Protein AF-A0A956BQ48-F1 (afdb_monomer_lite)

Structure (mmCIF, N/CA/C/O backbone):
data_AF-A0A956BQ48-F1
#
_entry.id   AF-A0A956BQ48-F1
#
loop_
_atom_site.group_PDB
_atom_site.id
_atom_site.type_symbol
_atom_site.label_atom_id
_atom_site.label_alt_id
_atom_site.label_comp_id
_atom_site.label_asym_id
_atom_site.label_entity_id
_atom_site.label_seq_id
_atom_site.pdbx_PDB_ins_code
_atom_site.Cartn_x
_atom_site.Cartn_y
_atom_site.Cartn_z
_atom_site.occupancy
_atom_site.B_iso_or_equiv
_atom_site.auth_seq_id
_atom_site.auth_comp_id
_atom_site.auth_asym_id
_atom_site.auth_atom_id
_atom_site.pdbx_PDB_model_num
ATOM 1 N N . TYR A 1 1 ? 7.043 10.719 4.333 1.00 75.25 1 TYR A N 1
ATOM 2 C CA . TYR A 1 1 ? 6.060 9.680 4.704 1.00 75.25 1 TYR A CA 1
ATOM 3 C C . TYR A 1 1 ? 5.608 9.926 6.139 1.00 75.25 1 TYR A C 1
ATOM 5 O O . TYR A 1 1 ? 6.419 10.428 6.911 1.00 75.25 1 TYR A O 1
ATOM 13 N N . ARG A 1 2 ? 4.351 9.629 6.493 1.00 82.12 2 ARG A N 1
ATOM 14 C CA . ARG A 1 2 ? 3.872 9.645 7.891 1.00 82.12 2 ARG A CA 1
ATOM 15 C C . ARG A 1 2 ? 3.567 8.208 8.322 1.00 82.12 2 ARG A C 1
ATOM 17 O O . ARG A 1 2 ? 3.118 7.442 7.470 1.00 82.12 2 ARG A O 1
ATOM 24 N N . PRO A 1 3 ? 3.801 7.829 9.589 1.00 83.75 3 PRO A N 1
ATOM 25 C CA . PRO A 1 3 ? 3.326 6.550 10.099 1.00 83.75 3 PRO A CA 1
ATOM 26 C C . PRO A 1 3 ? 1.808 6.436 9.920 1.00 83.75 3 PRO A C 1
ATOM 28 O O . PRO A 1 3 ? 1.085 7.402 10.166 1.00 83.75 3 PRO A O 1
ATOM 31 N N . LEU A 1 4 ? 1.335 5.269 9.483 1.00 83.69 4 LEU A N 1
ATOM 32 C CA . LEU A 1 4 ? -0.093 4.990 9.394 1.00 83.69 4 LEU A CA 1
ATOM 33 C C . LEU A 1 4 ? -0.631 4.738 10.805 1.00 83.69 4 LEU A C 1
ATOM 35 O O . LEU A 1 4 ? -0.309 3.713 11.406 1.00 83.69 4 LEU A O 1
ATOM 39 N N . THR A 1 5 ? -1.435 5.660 11.332 1.00 86.94 5 THR A N 1
ATOM 40 C CA . THR A 1 5 ? -2.123 5.443 12.610 1.00 86.94 5 THR A CA 1
ATOM 41 C C . THR A 1 5 ? -3.439 4.693 12.384 1.00 86.94 5 THR A C 1
ATOM 43 O O . THR A 1 5 ? -4.028 4.812 11.302 1.00 86.94 5 THR A O 1
ATOM 46 N N . PRO A 1 6 ? -3.924 3.922 13.372 1.00 83.31 6 PRO A N 1
ATOM 47 C CA . PRO A 1 6 ? -5.218 3.254 13.270 1.00 83.31 6 PRO A CA 1
ATOM 48 C C . PRO A 1 6 ? -6.379 4.217 13.001 1.00 83.31 6 PRO A C 1
ATOM 50 O O .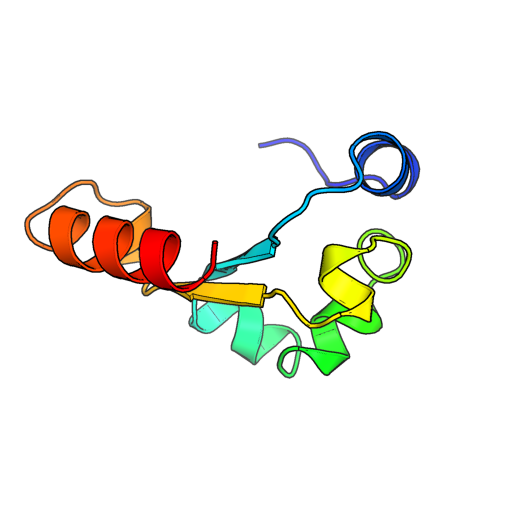 PRO A 1 6 ? -7.229 3.937 12.162 1.00 83.31 6 PRO A O 1
ATOM 53 N N . GLU A 1 7 ? -6.379 5.390 13.632 1.00 82.81 7 GLU A N 1
ATOM 54 C CA . GLU A 1 7 ? -7.440 6.391 13.484 1.00 82.81 7 GLU A CA 1
ATOM 55 C C . GLU A 1 7 ? -7.493 6.937 12.055 1.00 82.81 7 GLU A C 1
ATOM 57 O O . GLU A 1 7 ? -8.573 7.073 11.480 1.00 82.81 7 GLU A O 1
ATOM 62 N N . ALA A 1 8 ? -6.329 7.224 11.461 1.00 83.12 8 ALA A N 1
ATOM 63 C CA . ALA A 1 8 ? -6.245 7.734 10.098 1.00 83.12 8 ALA A CA 1
ATOM 64 C C . ALA A 1 8 ? -6.710 6.691 9.076 1.00 83.12 8 ALA A C 1
ATOM 66 O O . ALA A 1 8 ? -7.410 7.031 8.123 1.00 83.12 8 ALA A O 1
ATOM 67 N N . ALA A 1 9 ? -6.347 5.426 9.282 1.00 82.06 9 ALA A N 1
ATOM 68 C CA . ALA A 1 9 ? -6.715 4.344 8.383 1.00 82.06 9 ALA A CA 1
ATOM 69 C C . ALA A 1 9 ? -8.222 4.045 8.417 1.00 82.06 9 ALA A C 1
ATOM 71 O O . ALA A 1 9 ? -8.837 3.939 7.359 1.00 82.06 9 ALA A O 1
ATOM 72 N N . VAL A 1 10 ? -8.826 4.000 9.610 1.00 82.56 10 VAL A N 1
ATOM 73 C CA . VAL A 1 10 ? -10.275 3.796 9.776 1.00 82.56 10 VAL A CA 1
ATOM 74 C C . VAL A 1 10 ? -11.076 4.990 9.264 1.00 82.56 10 VAL A C 1
ATOM 76 O O . VAL A 1 10 ? -12.084 4.802 8.599 1.00 82.56 10 VAL A O 1
ATOM 79 N N . THR A 1 11 ? -10.631 6.220 9.537 1.00 84.69 11 THR A N 1
ATOM 80 C CA . THR A 1 11 ? -11.351 7.424 9.081 1.00 84.69 11 THR A CA 1
ATOM 81 C C . THR A 1 11 ? -11.307 7.576 7.562 1.00 84.69 11 THR A C 1
ATOM 83 O O . THR A 1 11 ? -12.255 8.080 6.970 1.00 84.69 11 THR A O 1
ATOM 86 N N . THR A 1 12 ? -10.201 7.170 6.932 1.00 87.75 12 THR A N 1
ATOM 87 C CA . THR A 1 12 ? -10.065 7.233 5.470 1.00 87.75 12 THR A CA 1
ATOM 88 C C . THR A 1 12 ? -10.860 6.126 4.777 1.00 87.75 12 THR A C 1
ATOM 90 O O . THR A 1 12 ? -11.334 6.363 3.675 1.00 87.75 12 THR A O 1
ATOM 93 N N . ASP A 1 13 ? -10.961 4.946 5.404 1.00 88.94 13 ASP A N 1
ATOM 94 C CA . ASP A 1 13 ? -11.557 3.708 4.873 1.00 88.94 13 ASP A CA 1
ATOM 95 C C . ASP A 1 13 ? -11.359 3.521 3.354 1.00 88.94 13 ASP A C 1
ATOM 97 O O . ASP A 1 13 ? -12.300 3.664 2.576 1.00 88.94 13 ASP A O 1
ATOM 101 N N . PRO A 1 14 ? -10.122 3.267 2.890 1.00 91.62 14 PRO A N 1
ATOM 102 C CA . PRO A 1 14 ? -9.831 3.226 1.464 1.00 91.62 14 PRO A CA 1
ATOM 103 C C . PRO A 1 14 ? -10.576 2.087 0.758 1.00 91.62 14 PRO A C 1
ATOM 105 O O . PRO A 1 14 ? -10.693 0.987 1.296 1.00 91.62 14 PRO A O 1
ATOM 108 N N . ASP A 1 15 ? -10.955 2.317 -0.500 1.00 93.19 15 ASP A N 1
ATOM 109 C CA . ASP A 1 15 ? -11.557 1.295 -1.369 1.00 93.19 15 ASP A CA 1
ATOM 110 C C . ASP A 1 15 ? -10.551 0.237 -1.853 1.00 93.19 15 ASP A C 1
ATOM 112 O O . ASP A 1 15 ? -10.935 -0.877 -2.214 1.00 93.19 15 ASP A O 1
ATOM 116 N N . LEU A 1 16 ? -9.258 0.581 -1.865 1.00 93.94 16 LEU A N 1
ATOM 117 C CA . LEU A 1 16 ? -8.170 -0.270 -2.342 1.00 93.94 16 LEU A CA 1
ATOM 118 C C . LEU A 1 16 ? -6.896 -0.040 -1.522 1.00 93.94 16 LEU A C 1
ATOM 120 O O . LEU A 1 16 ? -6.467 1.099 -1.325 1.00 93.94 16 LEU A O 1
ATOM 124 N N . ILE A 1 17 ? -6.243 -1.124 -1.097 1.00 94.31 17 ILE A N 1
ATOM 125 C CA . ILE A 1 17 ? -4.920 -1.075 -0.465 1.00 94.31 17 ILE A CA 1
ATOM 126 C C . ILE A 1 17 ? -3.863 -1.428 -1.509 1.00 94.31 17 ILE A C 1
ATOM 128 O O . ILE A 1 17 ? -3.847 -2.532 -2.050 1.00 94.31 17 ILE A O 1
ATOM 132 N N . VAL A 1 18 ? -2.947 -0.497 -1.765 1.00 94.38 18 VAL A N 1
ATOM 133 C CA . VAL A 1 18 ? -1.827 -0.703 -2.688 1.00 94.38 18 VAL A CA 1
ATOM 134 C C . VAL A 1 18 ? -0.552 -0.923 -1.888 1.00 94.38 18 VAL A C 1
ATOM 136 O O . VAL A 1 18 ? -0.186 -0.105 -1.044 1.00 94.38 18 VAL A O 1
ATOM 139 N N . LEU A 1 19 ? 0.134 -2.027 -2.163 1.00 94.25 19 LEU A N 1
ATOM 140 C CA . LEU A 1 19 ? 1.420 -2.369 -1.563 1.00 94.25 19 LEU A CA 1
ATOM 141 C C . LEU A 1 19 ? 2.417 -2.731 -2.657 1.00 94.25 19 LEU A C 1
ATOM 143 O O . LEU A 1 19 ? 2.041 -3.082 -3.776 1.00 94.25 19 LEU A O 1
ATOM 147 N N . THR A 1 20 ? 3.705 -2.691 -2.323 1.00 95.06 20 THR A N 1
ATOM 148 C CA . THR A 1 20 ? 4.683 -3.341 -3.191 1.00 95.06 20 THR A CA 1
ATOM 149 C C . THR A 1 20 ? 4.616 -4.852 -3.007 1.00 95.06 20 THR A C 1
ATOM 151 O O . THR A 1 20 ? 4.276 -5.338 -1.922 1.00 95.06 20 THR A O 1
ATOM 154 N N . THR A 1 21 ? 4.951 -5.616 -4.046 1.00 94.69 21 THR A N 1
ATOM 155 C CA . THR A 1 21 ? 4.982 -7.087 -3.980 1.00 94.69 21 THR A CA 1
ATOM 156 C C . THR A 1 21 ? 5.839 -7.575 -2.818 1.00 94.69 21 THR A C 1
ATOM 158 O O . THR A 1 21 ? 5.424 -8.457 -2.063 1.00 94.69 21 THR A O 1
ATOM 161 N N . ARG A 1 22 ? 7.000 -6.945 -2.611 1.00 94.81 22 ARG A N 1
ATOM 162 C CA . ARG A 1 22 ? 7.873 -7.243 -1.476 1.00 94.81 22 ARG A CA 1
ATOM 163 C C . ARG A 1 22 ? 7.202 -6.931 -0.137 1.00 94.81 22 ARG A C 1
ATOM 165 O O . ARG A 1 22 ? 7.276 -7.752 0.774 1.00 94.81 22 ARG A O 1
ATOM 172 N N . GLY A 1 23 ? 6.555 -5.773 -0.006 1.00 93.69 23 GLY A N 1
ATOM 173 C CA . GLY A 1 23 ? 5.866 -5.384 1.227 1.00 93.69 23 GLY A CA 1
ATOM 174 C C . GLY A 1 23 ? 4.745 -6.356 1.600 1.00 93.69 23 GLY A C 1
ATOM 175 O O . GLY A 1 23 ? 4.653 -6.783 2.748 1.00 93.69 23 GLY A O 1
ATOM 176 N N . LEU A 1 24 ? 3.946 -6.783 0.618 1.00 95.38 24 LEU A N 1
ATOM 177 C CA . LEU A 1 24 ? 2.883 -7.763 0.840 1.00 95.38 24 LEU A CA 1
ATOM 178 C C . LEU A 1 24 ? 3.442 -9.122 1.292 1.00 95.38 24 LEU A C 1
ATOM 180 O O . LEU A 1 24 ? 2.905 -9.734 2.213 1.00 95.38 24 LEU A O 1
ATOM 184 N N . GLN A 1 25 ? 4.542 -9.583 0.689 1.00 95.88 25 GLN A N 1
ATOM 185 C CA . GLN A 1 25 ? 5.210 -10.821 1.104 1.00 95.88 25 GLN A CA 1
ATOM 186 C C . GLN A 1 25 ? 5.751 -10.739 2.534 1.00 95.88 25 GLN A C 1
ATOM 188 O O . GLN A 1 25 ? 5.579 -11.683 3.300 1.00 95.88 25 GLN A O 1
ATOM 193 N N . GLN A 1 26 ? 6.356 -9.611 2.918 1.00 95.75 26 GLN A N 1
ATOM 194 C CA . GLN A 1 26 ? 6.873 -9.403 4.277 1.00 95.75 26 GLN A CA 1
ATOM 195 C C . GLN A 1 26 ? 5.777 -9.436 5.345 1.00 95.75 26 GLN A C 1
ATOM 197 O O . GLN A 1 26 ? 6.040 -9.850 6.471 1.00 95.75 26 GLN A O 1
ATOM 202 N N . LEU A 1 27 ? 4.559 -9.026 4.993 1.00 94.94 27 LEU A N 1
ATOM 203 C CA . LEU A 1 27 ? 3.403 -9.100 5.882 1.00 94.94 27 LEU A CA 1
ATOM 204 C C . LEU A 1 27 ? 2.799 -10.510 5.961 1.00 94.94 27 LEU A C 1
ATOM 206 O O . LEU A 1 27 ? 2.025 -10.775 6.872 1.00 94.94 27 LEU A O 1
ATOM 210 N N . GLY A 1 28 ? 3.155 -11.425 5.054 1.00 95.19 28 GLY A N 1
ATOM 211 C CA . GLY A 1 28 ? 2.534 -12.750 4.966 1.00 95.19 28 GLY A CA 1
ATOM 212 C C . GLY A 1 28 ? 1.290 -12.784 4.074 1.00 95.19 28 GLY A C 1
ATOM 213 O O . GLY A 1 28 ? 0.399 -13.604 4.278 1.00 95.19 28 GLY A O 1
ATOM 214 N N . GLY A 1 29 ? 1.212 -11.899 3.077 1.00 95.50 29 GLY A N 1
ATOM 215 C CA . GLY A 1 29 ? 0.096 -11.837 2.136 1.00 95.50 29 GLY A CA 1
ATOM 216 C C . GLY A 1 29 ? -1.089 -11.018 2.649 1.00 95.50 29 GLY A C 1
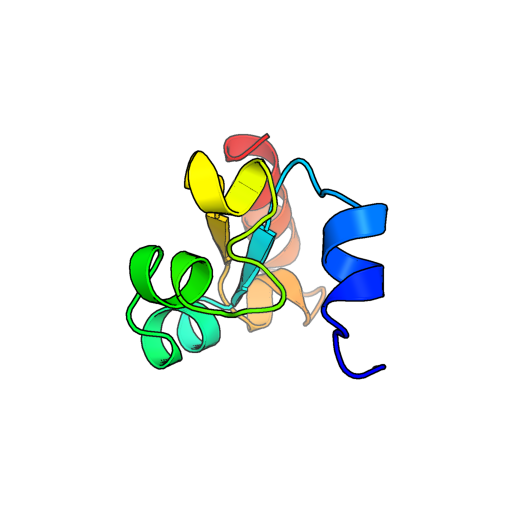ATOM 217 O O . GLY A 1 29 ? -0.968 -10.211 3.571 1.00 95.50 29 GLY A O 1
ATOM 218 N N . VAL A 1 30 ? -2.251 -11.217 2.023 1.00 95.00 30 VAL A N 1
ATOM 219 C CA . VAL A 1 30 ? -3.485 -10.467 2.328 1.00 95.00 30 VAL A CA 1
ATOM 220 C C . VAL A 1 30 ? -3.940 -10.685 3.775 1.00 95.00 30 VAL A C 1
ATOM 222 O O . VAL A 1 30 ? -4.386 -9.743 4.424 1.00 95.00 30 VAL A O 1
ATOM 225 N N . GLU A 1 31 ? -3.748 -11.886 4.321 1.00 95.44 31 GLU A N 1
ATOM 226 C CA . GLU A 1 31 ? -4.043 -12.170 5.732 1.00 95.44 31 GLU A CA 1
ATOM 227 C C . GLU A 1 31 ? -3.157 -11.359 6.683 1.00 95.44 31 GLU A C 1
ATOM 229 O O . GLU A 1 31 ? -3.626 -10.853 7.699 1.00 95.44 31 GLU A O 1
ATOM 234 N N . GLY A 1 32 ? -1.898 -11.138 6.304 1.00 95.44 32 GLY A N 1
ATOM 235 C CA . GLY A 1 32 ? -1.001 -10.221 6.999 1.00 95.44 32 GLY A CA 1
ATOM 236 C C . GLY A 1 32 ? -1.533 -8.795 7.063 1.00 95.44 32 GLY A C 1
ATOM 237 O O . GLY A 1 32 ? -1.493 -8.154 8.110 1.00 95.44 32 GLY A O 1
ATOM 238 N N . VAL A 1 33 ? -2.085 -8.310 5.948 1.00 94.31 33 VAL A N 1
ATOM 239 C CA . VAL A 1 33 ? -2.711 -6.982 5.869 1.00 94.31 33 VAL A CA 1
ATOM 240 C C . VAL A 1 33 ? -3.945 -6.901 6.769 1.00 94.31 33 VAL A C 1
ATOM 242 O O . VAL A 1 33 ? -4.114 -5.914 7.481 1.00 94.31 33 VAL A O 1
ATOM 245 N N . ARG A 1 34 ? -4.776 -7.949 6.790 1.00 94.06 34 ARG A N 1
ATOM 246 C CA . ARG A 1 34 ? -5.955 -8.045 7.668 1.00 94.06 34 ARG A CA 1
ATOM 247 C C . ARG A 1 34 ? -5.596 -8.090 9.151 1.00 94.06 34 ARG A C 1
ATOM 249 O O . ARG A 1 34 ? -6.361 -7.596 9.972 1.00 94.06 34 ARG A O 1
ATOM 256 N N . ALA A 1 35 ? -4.441 -8.654 9.495 1.00 93.50 35 ALA A N 1
ATOM 257 C CA . ALA A 1 35 ? -3.958 -8.723 10.871 1.00 93.50 35 ALA A CA 1
ATOM 258 C C . ALA A 1 35 ? -3.398 -7.387 11.395 1.00 93.50 35 ALA A C 1
ATOM 260 O O . ALA A 1 35 ? -3.219 -7.233 12.604 1.00 93.50 35 ALA A O 1
ATOM 261 N N . LEU A 1 36 ? -3.113 -6.412 10.520 1.00 90.44 36 LEU A N 1
ATOM 262 C CA . LEU A 1 36 ? -2.605 -5.108 10.943 1.00 90.44 36 LEU A CA 1
ATOM 263 C C . LEU A 1 36 ? -3.704 -4.309 11.662 1.00 90.44 36 LEU A C 1
ATOM 265 O O . LEU A 1 36 ? -4.742 -4.055 11.054 1.00 90.44 36 LEU A O 1
ATOM 269 N N . PRO A 1 37 ? -3.474 -3.808 12.892 1.00 86.88 37 PRO A N 1
ATOM 270 C CA . PRO A 1 37 ? -4.490 -3.060 13.638 1.00 86.88 37 PRO A CA 1
ATOM 271 C C . PRO A 1 37 ? -5.016 -1.829 12.898 1.00 86.88 37 PRO A C 1
ATOM 273 O O . PRO A 1 37 ? -6.184 -1.481 13.024 1.00 86.88 37 PRO A O 1
ATOM 276 N N . SER A 1 38 ? -4.155 -1.169 12.119 1.00 86.31 38 SER A N 1
ATOM 277 C CA . SER A 1 38 ? -4.536 0.011 11.354 1.00 86.31 38 SER A CA 1
ATOM 278 C C . SER A 1 38 ? -5.326 -0.320 10.090 1.00 86.31 38 SER A C 1
ATOM 280 O O . SER A 1 38 ? -6.221 0.432 9.740 1.00 86.31 38 SER A O 1
ATOM 282 N N . LEU A 1 39 ? -5.049 -1.435 9.411 1.00 90.19 39 LEU A N 1
ATOM 283 C CA . LEU A 1 39 ? -5.693 -1.750 8.130 1.00 90.19 39 LEU A CA 1
ATOM 284 C C . LEU A 1 39 ? -6.835 -2.757 8.251 1.00 90.19 39 LEU A C 1
ATOM 286 O O . LEU A 1 39 ? -7.786 -2.658 7.493 1.00 90.19 39 LEU A O 1
ATOM 290 N N . GLY A 1 40 ? -6.798 -3.688 9.202 1.00 90.44 40 GLY A N 1
ATOM 291 C CA . GLY A 1 40 ? -7.765 -4.785 9.307 1.00 90.44 40 GLY A CA 1
ATOM 292 C C . GLY A 1 40 ? -9.219 -4.354 9.508 1.00 90.44 40 GLY A C 1
ATOM 293 O O . GLY A 1 40 ? -10.135 -5.112 9.196 1.00 90.44 40 GLY A O 1
ATOM 294 N N . MET A 1 41 ? -9.444 -3.134 10.001 1.00 89.38 41 MET A N 1
ATOM 295 C CA . MET A 1 41 ? -10.785 -2.575 10.180 1.00 89.38 41 MET A CA 1
ATOM 296 C C . MET A 1 41 ? -11.357 -1.931 8.909 1.00 89.38 41 MET A C 1
ATOM 298 O O . MET A 1 41 ? -12.553 -1.648 8.881 1.00 89.38 41 MET A O 1
ATOM 302 N N . THR A 1 42 ? -10.545 -1.717 7.868 1.00 92.75 42 THR A N 1
ATOM 303 C CA . THR A 1 42 ? -11.006 -1.097 6.620 1.00 92.75 42 THR A CA 1
ATOM 304 C C . THR A 1 42 ? -11.782 -2.087 5.758 1.00 92.75 42 THR A C 1
ATOM 306 O O . THR A 1 42 ? -11.551 -3.304 5.782 1.00 92.75 42 THR A O 1
ATOM 309 N N . THR A 1 43 ? -12.700 -1.563 4.955 1.00 93.56 43 THR A N 1
ATOM 310 C CA . THR A 1 43 ? -13.490 -2.333 3.997 1.00 93.56 43 THR A CA 1
ATOM 311 C C . THR A 1 43 ? -12.579 -3.037 2.988 1.00 93.56 43 THR A C 1
ATOM 313 O O . THR A 1 43 ? -12.720 -4.245 2.787 1.00 93.56 43 THR A O 1
ATOM 316 N N . ALA A 1 44 ? -11.563 -2.352 2.447 1.00 94.75 44 ALA A N 1
ATOM 317 C CA . ALA A 1 44 ? -10.607 -2.962 1.521 1.00 94.75 44 ALA A CA 1
ATOM 318 C C . ALA A 1 44 ? -9.844 -4.151 2.119 1.00 94.75 44 ALA A C 1
ATOM 320 O O . ALA A 1 44 ? -9.709 -5.183 1.459 1.00 94.75 44 ALA A O 1
ATOM 321 N N . ALA A 1 45 ? -9.373 -4.064 3.369 1.00 94.12 45 ALA A N 1
ATOM 322 C CA . ALA A 1 45 ? -8.676 -5.189 3.991 1.00 94.12 45 ALA A CA 1
ATOM 323 C C . ALA A 1 45 ? -9.623 -6.376 4.206 1.00 94.12 45 ALA A C 1
ATOM 325 O O . ALA A 1 45 ? -9.286 -7.513 3.862 1.00 94.12 45 ALA A O 1
ATOM 326 N N . ARG A 1 46 ? -10.833 -6.119 4.716 1.00 92.69 46 ARG A N 1
ATOM 327 C CA . ARG A 1 46 ? -11.852 -7.151 4.963 1.00 92.69 46 ARG A CA 1
ATOM 328 C C . ARG A 1 46 ? -12.262 -7.866 3.681 1.00 92.69 46 ARG A C 1
ATOM 330 O O . ARG A 1 46 ? -12.294 -9.093 3.655 1.00 92.69 46 ARG A O 1
ATOM 337 N N . GLU A 1 47 ? -12.481 -7.132 2.599 1.00 94.62 47 GLU A N 1
ATOM 338 C CA . GLU A 1 47 ? -12.829 -7.705 1.294 1.00 94.62 47 GLU A CA 1
ATOM 339 C C . GLU A 1 47 ? -11.623 -8.284 0.542 1.00 94.62 47 GLU A C 1
ATOM 341 O O . GLU A 1 47 ? -11.790 -8.978 -0.455 1.00 94.62 47 GLU A O 1
ATOM 346 N N . GLY A 1 48 ? -10.401 -8.061 1.037 1.00 92.94 48 GLY A N 1
ATOM 347 C CA . GLY A 1 48 ? -9.183 -8.521 0.372 1.00 92.94 48 GLY A CA 1
ATOM 348 C C . GLY A 1 48 ? -8.861 -7.735 -0.900 1.00 92.94 48 GLY A C 1
ATOM 349 O O . GLY A 1 48 ? -8.152 -8.244 -1.766 1.00 92.94 48 GLY A O 1
ATOM 350 N N . ARG A 1 49 ? -9.349 -6.492 -1.009 1.00 94.81 49 ARG A N 1
ATOM 351 C CA . ARG A 1 49 ? -9.005 -5.540 -2.074 1.00 94.81 49 ARG A CA 1
ATOM 352 C C . ARG A 1 49 ? -7.599 -4.994 -1.839 1.00 94.81 49 ARG A C 1
ATOM 354 O O . ARG A 1 49 ? -7.396 -3.863 -1.393 1.00 94.81 49 ARG A O 1
ATOM 361 N N . VAL A 1 50 ? -6.619 -5.850 -2.097 1.00 94.94 50 VAL A N 1
ATOM 362 C CA . VAL A 1 50 ? -5.196 -5.555 -1.961 1.00 94.94 50 VAL A CA 1
ATOM 363 C C . VAL A 1 50 ? -4.519 -5.822 -3.296 1.00 94.94 50 VAL A C 1
ATOM 365 O O . VAL A 1 50 ? -4.552 -6.944 -3.798 1.00 94.94 50 VAL A O 1
ATOM 368 N N . VAL A 1 51 ? -3.871 -4.804 -3.856 1.00 95.06 51 VAL A N 1
ATOM 369 C CA . VAL A 1 51 ? -3.077 -4.931 -5.082 1.00 95.06 51 VAL A CA 1
ATOM 370 C C . VA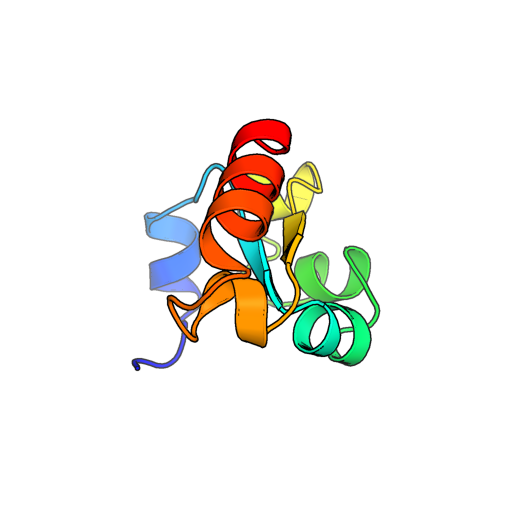L A 1 51 ? -1.603 -4.805 -4.734 1.00 95.06 51 VAL A C 1
ATOM 372 O O . VAL A 1 51 ? -1.170 -3.830 -4.118 1.00 95.06 51 VA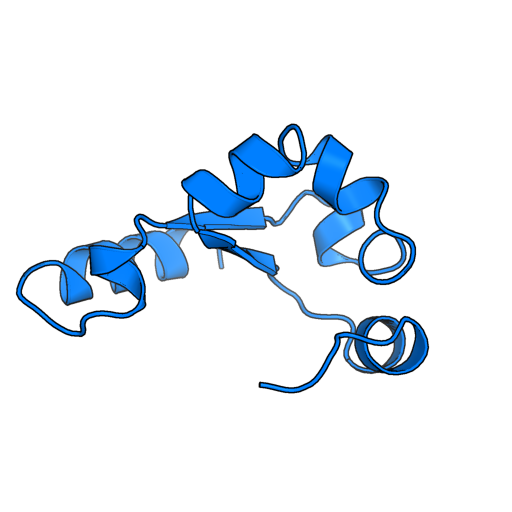L A O 1
ATOM 375 N N . ALA A 1 52 ? -0.834 -5.806 -5.152 1.00 94.69 52 ALA A N 1
ATOM 376 C CA . ALA A 1 52 ? 0.617 -5.783 -5.108 1.00 94.69 52 ALA A CA 1
ATOM 377 C C . ALA A 1 52 ? 1.174 -5.406 -6.481 1.00 94.69 52 ALA A C 1
ATOM 379 O O . ALA A 1 52 ? 0.853 -6.046 -7.482 1.00 94.69 52 ALA A O 1
ATOM 380 N N . VAL A 1 53 ? 2.024 -4.383 -6.515 1.00 94.62 53 VAL A N 1
ATOM 381 C CA . VAL A 1 53 ? 2.737 -3.951 -7.723 1.00 94.62 53 VAL A CA 1
ATOM 382 C C . VAL A 1 53 ? 4.238 -4.039 -7.467 1.00 94.62 53 VAL A C 1
ATOM 384 O O . VAL A 1 53 ? 4.695 -3.837 -6.343 1.00 94.62 53 VAL A O 1
ATOM 387 N N . ASP A 1 54 ? 5.024 -4.350 -8.493 1.00 93.94 54 ASP A N 1
ATOM 388 C CA . ASP A 1 54 ? 6.481 -4.291 -8.382 1.00 93.94 54 ASP A CA 1
ATOM 389 C C . ASP A 1 54 ? 6.956 -2.877 -7.986 1.00 93.94 54 ASP A C 1
ATOM 391 O O . ASP A 1 54 ? 6.447 -1.870 -8.488 1.00 93.94 54 ASP A O 1
ATOM 395 N N . ASP A 1 55 ? 7.934 -2.798 -7.080 1.00 89.75 55 ASP A N 1
ATOM 396 C CA . ASP A 1 55 ? 8.428 -1.545 -6.502 1.00 89.75 55 ASP A CA 1
ATOM 397 C C . ASP A 1 55 ? 8.900 -0.548 -7.581 1.00 89.75 55 ASP A C 1
ATOM 399 O O . ASP A 1 55 ? 8.629 0.654 -7.486 1.00 89.75 55 ASP A O 1
ATOM 403 N N . ILE A 1 56 ? 9.564 -1.033 -8.639 1.00 90.38 56 ILE A N 1
ATOM 404 C CA . ILE A 1 56 ? 10.077 -0.187 -9.726 1.00 90.38 56 ILE A CA 1
ATOM 405 C C . ILE A 1 56 ? 8.920 0.306 -10.595 1.00 90.38 56 ILE A C 1
ATOM 407 O O . ILE A 1 56 ? 8.898 1.469 -11.001 1.00 90.38 56 ILE A O 1
ATOM 411 N N . GLN A 1 57 ? 7.939 -0.554 -10.866 1.00 91.75 57 GLN A N 1
ATOM 412 C CA . GLN A 1 57 ? 6.766 -0.181 -11.658 1.00 91.75 57 GLN A CA 1
ATOM 413 C C . GLN A 1 57 ? 5.892 0.865 -10.958 1.00 91.75 57 GLN A C 1
ATOM 415 O O . GLN A 1 57 ? 5.292 1.697 -11.638 1.00 91.75 57 GLN A O 1
ATOM 420 N N . LEU A 1 58 ? 5.827 0.831 -9.624 1.00 87.62 58 LEU A N 1
ATOM 421 C CA . LEU A 1 58 ? 4.979 1.724 -8.837 1.00 87.62 58 LEU A CA 1
ATOM 422 C C . LEU A 1 58 ? 5.642 3.072 -8.526 1.00 87.62 58 LEU A C 1
ATOM 424 O O . LEU A 1 58 ? 4.968 4.099 -8.543 1.00 87.62 58 LEU A O 1
ATOM 428 N N . LEU A 1 59 ? 6.943 3.077 -8.214 1.00 88.81 59 LEU A N 1
ATOM 429 C CA . LEU A 1 59 ? 7.599 4.241 -7.601 1.00 88.81 59 LEU A CA 1
ATOM 430 C C . LEU A 1 59 ? 8.645 4.918 -8.492 1.00 88.81 59 LEU A C 1
ATOM 432 O O . LEU A 1 59 ? 8.937 6.094 -8.283 1.00 88.81 59 LEU A O 1
ATOM 436 N N . ALA A 1 60 ? 9.229 4.209 -9.466 1.00 92.25 60 ALA A N 1
ATOM 437 C CA . ALA A 1 60 ? 10.346 4.745 -10.251 1.00 92.25 60 ALA A CA 1
ATOM 438 C C . ALA A 1 60 ? 9.909 5.633 -11.426 1.00 92.25 60 ALA A C 1
ATOM 440 O O . ALA A 1 60 ? 10.754 6.294 -12.026 1.00 92.25 60 ALA A O 1
ATOM 441 N N . PHE A 1 61 ? 8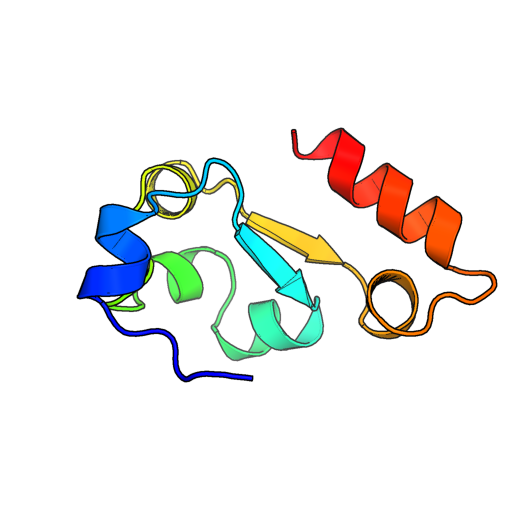.620 5.624 -11.784 1.00 90.50 61 PHE A N 1
ATOM 442 C CA . PHE A 1 61 ? 8.060 6.376 -12.916 1.00 90.50 61 PHE A CA 1
ATOM 443 C C . PHE A 1 61 ? 8.841 6.208 -14.239 1.00 90.50 61 PHE A C 1
ATOM 445 O O . PHE A 1 61 ? 8.945 7.123 -15.053 1.00 90.50 61 PHE A O 1
ATOM 452 N N . GLY A 1 62 ? 9.408 5.017 -14.458 1.00 90.31 62 GLY A N 1
ATOM 453 C CA . GLY A 1 62 ? 10.181 4.673 -15.651 1.00 90.31 62 GLY A CA 1
ATOM 454 C C . GLY A 1 62 ? 9.365 3.912 -16.698 1.00 90.31 62 GLY A C 1
ATOM 455 O O . GLY A 1 62 ? 8.139 4.007 -16.766 1.00 90.31 62 GLY A O 1
ATOM 456 N N . LEU A 1 63 ? 10.042 3.075 -17.486 1.00 93.56 63 LEU A N 1
ATOM 457 C CA . LEU A 1 63 ? 9.419 2.249 -18.533 1.00 93.56 63 LEU A CA 1
ATOM 458 C C . LEU A 1 63 ? 8.307 1.322 -18.001 1.00 93.56 63 LEU A C 1
ATOM 460 O O . LEU A 1 63 ? 7.365 1.002 -18.720 1.00 93.56 63 LEU A O 1
ATOM 464 N N . GLY A 1 64 ? 8.387 0.928 -16.726 1.00 90.56 64 GLY A N 1
ATOM 465 C CA . GLY A 1 64 ? 7.391 0.089 -16.056 1.00 90.56 64 GLY A CA 1
ATOM 466 C C . GLY A 1 64 ? 6.096 0.802 -15.644 1.00 90.56 64 GLY A C 1
ATOM 467 O O . GLY A 1 64 ? 5.146 0.127 -15.259 1.00 90.56 64 GLY A O 1
ATOM 468 N N . THR A 1 65 ? 6.018 2.134 -15.744 1.00 93.69 65 THR A N 1
ATOM 469 C CA . THR A 1 65 ? 4.880 2.926 -15.228 1.00 93.69 65 THR A CA 1
ATOM 470 C C . THR A 1 65 ? 3.551 2.526 -15.854 1.00 93.69 65 THR A C 1
ATOM 472 O O . THR A 1 65 ? 2.554 2.391 -15.154 1.00 93.69 65 THR A O 1
ATOM 475 N N . CYS A 1 66 ? 3.520 2.301 -17.172 1.00 94.06 66 CYS A N 1
ATOM 476 C CA . CYS A 1 66 ? 2.282 1.911 -17.853 1.00 94.06 66 CYS A CA 1
ATOM 477 C C . CYS A 1 66 ? 1.787 0.537 -17.380 1.00 94.06 66 CYS A C 1
ATOM 479 O O . CYS A 1 66 ? 0.584 0.341 -17.200 1.00 94.06 66 CYS A O 1
ATOM 481 N N . ALA A 1 67 ? 2.707 -0.400 -17.136 1.00 92.25 67 ALA A N 1
ATOM 482 C CA . ALA A 1 67 ? 2.367 -1.705 -16.582 1.00 92.25 67 ALA A CA 1
ATOM 483 C C . ALA A 1 67 ? 1.822 -1.569 -15.150 1.00 92.25 67 ALA A C 1
ATOM 485 O O . ALA A 1 67 ? 0.760 -2.114 -14.857 1.00 92.25 67 ALA A O 1
ATOM 486 N N . GLY A 1 68 ? 2.478 -0.768 -14.301 1.00 92.19 68 GLY A N 1
ATOM 487 C CA . GLY A 1 68 ? 2.009 -0.479 -12.942 1.00 92.19 68 GLY A CA 1
ATOM 488 C C . GLY A 1 68 ? 0.622 0.172 -12.916 1.00 92.19 68 GLY A C 1
ATOM 489 O O . GLY A 1 68 ? -0.266 -0.288 -12.205 1.00 92.19 68 GLY A O 1
ATOM 490 N N . ALA A 1 69 ? 0.387 1.180 -13.759 1.00 92.31 69 ALA A N 1
ATOM 491 C CA . ALA A 1 69 ? -0.918 1.832 -13.885 1.00 92.31 69 ALA A CA 1
ATOM 492 C C . ALA A 1 69 ? -2.017 0.861 -14.350 1.00 92.31 69 ALA A C 1
ATOM 494 O O . ALA A 1 69 ? -3.149 0.920 -13.869 1.00 92.31 69 ALA A O 1
ATOM 495 N N . THR A 1 70 ? -1.685 -0.062 -15.256 1.00 92.69 70 THR A N 1
ATOM 496 C CA . THR A 1 70 ? -2.625 -1.089 -15.726 1.00 92.69 70 THR A CA 1
ATOM 497 C C . THR A 1 70 ? -2.957 -2.088 -14.618 1.00 92.69 70 THR A C 1
ATOM 499 O O . THR A 1 70 ? -4.123 -2.441 -14.454 1.00 92.69 70 THR A O 1
ATOM 502 N N . ALA A 1 71 ? -1.963 -2.494 -13.823 1.00 89.88 71 ALA A N 1
ATOM 503 C CA . ALA A 1 71 ? -2.172 -3.366 -12.670 1.00 89.88 71 ALA A CA 1
ATOM 504 C C . ALA A 1 71 ? -3.098 -2.719 -11.627 1.00 89.88 71 ALA A C 1
ATOM 506 O O . ALA A 1 71 ? -4.016 -3.372 -11.140 1.00 89.88 71 ALA A O 1
ATOM 507 N N . LEU A 1 72 ? -2.916 -1.424 -11.342 1.00 91.69 72 LEU A N 1
ATOM 508 C CA . LEU A 1 72 ? -3.800 -0.681 -10.438 1.00 91.69 72 LEU A CA 1
ATOM 509 C C . LEU A 1 72 ? -5.228 -0.597 -10.976 1.00 91.69 72 LEU A C 1
ATOM 511 O O . LEU A 1 72 ? -6.173 -0.859 -10.241 1.00 91.69 72 LEU A O 1
ATOM 515 N N . ARG A 1 73 ? -5.390 -0.290 -12.267 1.00 91.38 73 ARG A N 1
ATOM 516 C CA . ARG A 1 73 ? -6.710 -0.226 -12.906 1.00 91.38 73 ARG A CA 1
ATOM 517 C C . ARG A 1 73 ? -7.464 -1.556 -12.844 1.00 91.38 73 ARG A C 1
ATOM 519 O O . ARG A 1 73 ? -8.681 -1.530 -12.753 1.00 91.38 73 ARG A O 1
ATOM 526 N N . ALA A 1 74 ? -6.772 -2.689 -12.927 1.00 86.94 74 ALA A N 1
ATOM 527 C CA . ALA A 1 74 ? -7.401 -4.008 -12.863 1.00 86.94 74 ALA A CA 1
ATOM 528 C C . ALA A 1 74 ? -7.909 -4.381 -11.457 1.00 86.94 74 ALA A C 1
ATOM 530 O O . ALA A 1 74 ? -8.691 -5.320 -11.335 1.00 86.94 74 ALA A O 1
ATOM 531 N N . GLY A 1 75 ? -7.442 -3.688 -10.413 1.00 80.19 75 GLY A N 1
ATOM 532 C CA . GLY A 1 75 ? -7.876 -3.903 -9.031 1.00 80.19 75 GLY A CA 1
ATOM 533 C C . GLY A 1 75 ? -8.916 -2.906 -8.514 1.00 80.19 75 GLY A C 1
ATOM 534 O O . GLY A 1 75 ? -9.299 -3.022 -7.353 1.00 80.19 75 GLY A O 1
ATOM 535 N N . LEU A 1 76 ? -9.333 -1.940 -9.342 1.00 80.19 76 LEU A N 1
ATOM 536 C CA . LEU A 1 76 ? -10.475 -1.049 -9.095 1.00 80.19 76 LEU A CA 1
ATOM 537 C C . LEU A 1 76 ? -11.766 -1.697 -9.604 1.00 80.19 76 LEU A C 1
ATOM 539 O O . LEU A 1 76 ? -12.790 -1.566 -8.902 1.00 80.19 76 LEU A O 1
#

Sequence (76 a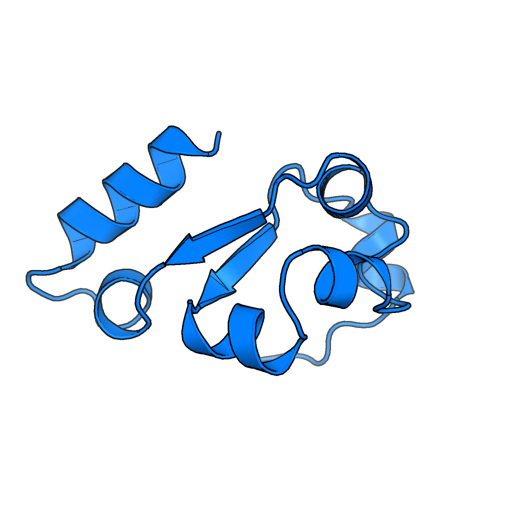a):
YRPLTPEAAVTTDPDLIVLTTRGLQQLGGVEGVRALPSLGMTTAAREGRVVAVDDIQLLAFGLGTCAGATALRAGL

Radius of gyration: 12.61 Å; chains: 1; bounding box: 24×22×32 Å

Secondary structure (DSSP, 8-state):
-----HHHHHHH--S-EEEEHHHHHHHTSHHHHHHSTTTTTSHHHHHT-EEEE-HHHHHS-STTHHHHHHHHHHT-

pLDDT: mean 90.89, std 4.62, range [75.25, 95.88]

Foldseek 3Di:
DDDQDLVNLLVCLDPAAEDAPVRCVVLVHLVSQLPDSNRVNHPCSVVSLYFHDHPCCQPVPPPNVVVRVVSVVVSD